Protein AF-A0AAW2UMU3-F1 (afdb_monomer_lite)

pLDDT: mean 93.03, std 12.99, range [44.06, 98.88]

Radius of gyration: 23.18 Å; chains: 1; bounding box: 44×21×70 Å

InterPro domains:
  IPR004883 Lateral organ boundaries, LOB [PF03195] (2-51)
  IPR004883 Lateral organ boundaries, LOB [PS50891] (1-54)

Sequence (66 aa):
ELPEHQRGDAVSSMVYEANARVRDPVYGCVGAISSLQQQIDMLQTQLALAQAEVVHMRMRPVLIDD

Foldseek 3Di:
DDDPVCVVVVVVVVVQQVVQCVVPVPQRCVVVVVVVVVVVVVVVVVVVVVVVVVVVVVPPPPPPDD

Organism: Sesamum radiatum (NCBI:txid300843)

Secondary structure (DSSP, 8-state):
---HHHHHHHHHHHHHHHHHHHH-TTTHHHHHHHHHHHHHHHHHHHHHHHHHHHHHHHHS-S-S--

Structure (mmCIF, N/CA/C/O backbone):
data_AF-A0AAW2UMU3-F1
#
_entry.id   AF-A0AAW2UMU3-F1
#
loop_
_atom_site.group_PDB
_atom_site.id
_atom_site.type_symbol
_atom_site.label_atom_id
_atom_site.label_alt_id
_atom_site.label_comp_id
_atom_site.label_asym_id
_atom_site.label_entity_id
_atom_site.label_seq_id
_atom_site.pdbx_PDB_ins_code
_atom_site.Cartn_x
_atom_site.Cartn_y
_atom_site.Cartn_z
_atom_site.occupancy
_atom_site.B_iso_or_equiv
_atom_site.auth_seq_id
_atom_site.auth_comp_id
_atom_site.auth_asym_id
_atom_site.auth_atom_id
_atom_site.pdbx_PDB_model_num
ATOM 1 N N . GLU A 1 1 ? -1.193 -13.808 22.761 1.00 82.69 1 GLU A N 1
ATOM 2 C CA . GLU A 1 1 ? -0.720 -12.410 22.877 1.00 82.69 1 GLU A CA 1
ATOM 3 C C . GLU A 1 1 ? 0.613 -12.243 22.160 1.00 82.69 1 GLU A C 1
ATOM 5 O O . GLU A 1 1 ? 1.321 -13.234 22.015 1.00 82.69 1 GLU A O 1
ATOM 10 N N . LEU A 1 2 ? 0.946 -11.023 21.716 1.00 95.00 2 LEU A N 1
ATOM 11 C CA . LEU A 1 2 ? 2.231 -10.716 21.073 1.00 95.00 2 LEU A CA 1
ATOM 12 C C . LEU A 1 2 ? 3.362 -10.559 22.109 1.00 95.00 2 LEU A C 1
ATOM 14 O O . LEU A 1 2 ? 3.096 -10.054 23.210 1.00 95.00 2 LEU A O 1
ATOM 18 N N . PRO A 1 3 ? 4.614 -10.925 21.766 1.00 97.94 3 PRO A N 1
ATOM 19 C CA . PRO A 1 3 ? 5.796 -10.582 22.557 1.00 97.94 3 PRO A CA 1
ATOM 20 C C . PRO A 1 3 ? 5.891 -9.073 22.804 1.00 97.94 3 PRO A C 1
ATOM 22 O O . PRO A 1 3 ? 5.561 -8.294 21.913 1.00 97.94 3 PRO A O 1
ATOM 25 N N . GLU A 1 4 ? 6.373 -8.648 23.976 1.00 97.31 4 GLU A N 1
ATOM 26 C CA . GLU A 1 4 ? 6.391 -7.226 24.368 1.00 97.31 4 GLU A CA 1
ATOM 27 C C . GLU A 1 4 ? 7.055 -6.312 23.333 1.00 97.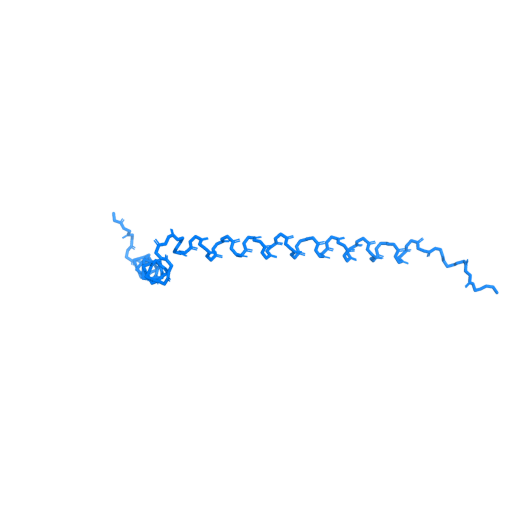31 4 GLU A C 1
ATOM 29 O O . GLU A 1 4 ? 6.508 -5.261 23.006 1.00 97.31 4 GLU A O 1
ATOM 34 N N . HIS A 1 5 ? 8.163 -6.760 22.740 1.00 97.12 5 HIS A N 1
ATOM 35 C CA . HIS A 1 5 ? 8.899 -6.004 21.725 1.00 97.12 5 HIS A CA 1
ATOM 36 C C . HIS A 1 5 ? 8.116 -5.763 20.421 1.00 97.12 5 HIS A C 1
ATOM 38 O O . HIS A 1 5 ? 8.484 -4.875 19.667 1.00 97.12 5 HIS A O 1
ATOM 44 N N . GLN A 1 6 ? 7.038 -6.510 20.152 1.00 97.81 6 GLN A N 1
ATOM 45 C CA . GLN A 1 6 ? 6.193 -6.346 18.955 1.00 97.81 6 GLN A CA 1
ATOM 46 C C . GLN A 1 6 ? 4.920 -5.543 19.238 1.00 97.81 6 GLN A C 1
ATOM 48 O O . GLN A 1 6 ? 4.209 -5.145 18.316 1.00 97.81 6 GLN A O 1
ATOM 53 N N . ARG A 1 7 ? 4.592 -5.313 20.516 1.00 97.56 7 ARG A N 1
ATOM 54 C CA . ARG A 1 7 ? 3.323 -4.679 20.898 1.00 97.56 7 ARG A CA 1
ATOM 55 C C . ARG A 1 7 ? 3.250 -3.225 20.432 1.00 97.56 7 ARG A C 1
ATOM 57 O O . ARG A 1 7 ? 2.183 -2.798 20.004 1.00 97.56 7 ARG A O 1
ATOM 64 N N . GLY A 1 8 ? 4.363 -2.488 20.480 1.00 98.19 8 GLY A N 1
ATOM 65 C CA . GLY A 1 8 ? 4.425 -1.095 20.015 1.00 98.19 8 GLY A CA 1
ATOM 66 C C . GLY A 1 8 ? 4.107 -0.953 18.523 1.00 98.19 8 GLY A C 1
ATOM 67 O O . GLY A 1 8 ? 3.270 -0.131 18.142 1.00 98.19 8 GLY A O 1
ATOM 68 N N . ASP A 1 9 ? 4.699 -1.813 17.693 1.00 98.12 9 ASP A N 1
ATOM 69 C CA . ASP A 1 9 ? 4.443 -1.835 16.250 1.00 98.12 9 ASP A CA 1
ATOM 70 C C . ASP A 1 9 ? 2.999 -2.244 15.951 1.00 98.12 9 ASP A C 1
ATOM 72 O O . ASP A 1 9 ? 2.316 -1.577 15.177 1.00 98.12 9 ASP A O 1
ATOM 76 N N . ALA A 1 10 ? 2.484 -3.264 16.643 1.00 98.25 10 ALA A N 1
ATOM 77 C CA . ALA A 1 10 ? 1.097 -3.695 16.487 1.00 98.25 10 ALA A CA 1
ATOM 78 C C . ALA A 1 10 ? 0.092 -2.585 16.841 1.00 98.25 10 ALA A C 1
ATOM 80 O O . ALA A 1 10 ? -0.876 -2.375 16.111 1.00 98.25 10 ALA A O 1
ATOM 81 N N . VAL A 1 11 ? 0.321 -1.840 17.931 1.00 98.38 11 VAL A N 1
ATOM 82 C CA . VAL A 1 11 ? -0.513 -0.679 18.291 1.00 98.38 11 VAL A CA 1
ATOM 83 C C . VAL A 1 11 ? -0.441 0.399 17.215 1.00 98.38 11 VAL A C 1
ATOM 85 O O . VAL A 1 11 ? -1.475 0.943 16.831 1.00 98.38 11 VAL A O 1
ATOM 88 N N . SER A 1 12 ? 0.750 0.668 16.683 1.00 98.44 12 SER A N 1
ATOM 89 C CA . SER A 1 12 ? 0.928 1.651 15.612 1.00 98.44 12 SER A CA 1
ATOM 90 C C . SER A 1 12 ? 0.160 1.254 14.344 1.00 98.44 12 SER A C 1
ATOM 92 O O . SER A 1 12 ? -0.538 2.092 13.767 1.00 98.44 12 SER A O 1
ATOM 94 N N . SER A 1 13 ? 0.198 -0.027 13.956 1.00 98.31 13 SER A N 1
ATOM 95 C CA . SER A 1 13 ? -0.599 -0.565 12.844 1.00 98.31 13 SER A CA 1
ATOM 96 C C . SER A 1 13 ? -2.103 -0.435 13.094 1.00 98.31 13 SER A C 1
ATOM 98 O O . SER A 1 13 ? -2.816 0.084 12.237 1.00 98.31 13 SER A O 1
ATOM 100 N N . MET A 1 14 ? -2.590 -0.810 14.282 1.00 98.44 14 MET A N 1
ATOM 101 C CA . MET A 1 14 ? -4.014 -0.693 14.630 1.00 98.44 14 MET A CA 1
ATOM 102 C C . MET A 1 14 ? -4.508 0.758 14.567 1.00 98.44 14 MET A C 1
ATOM 104 O O . MET A 1 14 ? -5.592 1.022 14.045 1.00 98.44 14 MET A O 1
ATOM 108 N N . VAL A 1 15 ? -3.715 1.714 15.065 1.00 98.62 15 VAL A N 1
ATOM 109 C CA . VAL A 1 15 ? -4.044 3.147 15.001 1.00 98.62 15 VAL A CA 1
ATOM 110 C C . VAL A 1 15 ? -4.090 3.631 13.553 1.00 98.62 15 VAL A C 1
ATOM 112 O O . VAL A 1 15 ? -5.012 4.359 13.179 1.00 98.62 15 VAL A O 1
ATOM 115 N N . TYR A 1 16 ? -3.129 3.222 12.721 1.00 98.62 16 TYR A N 1
ATOM 116 C CA . TYR A 1 16 ? -3.131 3.551 11.298 1.00 98.62 16 TYR A CA 1
ATOM 117 C C . TYR A 1 16 ? -4.386 3.016 10.593 1.00 98.62 16 TYR A C 1
ATOM 119 O O . TYR A 1 16 ? -5.085 3.778 9.924 1.00 98.62 16 TYR A O 1
ATOM 127 N N . GLU A 1 17 ? -4.714 1.736 10.782 1.00 98.62 17 GLU A N 1
ATOM 128 C CA . GLU A 1 17 ? -5.885 1.098 10.172 1.00 98.62 17 GLU A CA 1
ATOM 129 C C . GLU A 1 17 ? -7.199 1.744 10.624 1.00 98.62 17 GLU A C 1
ATOM 131 O O . GLU A 1 17 ? -8.075 2.018 9.799 1.00 98.62 17 GLU A O 1
ATOM 136 N N . ALA A 1 18 ? -7.326 2.041 11.921 1.00 98.69 18 ALA A N 1
ATOM 137 C CA . ALA A 1 18 ? -8.491 2.724 12.469 1.00 98.69 18 ALA A CA 1
ATOM 138 C C . ALA A 1 18 ? -8.657 4.121 11.857 1.00 98.69 18 ALA A C 1
ATOM 140 O O . ALA A 1 18 ? -9.740 4.467 11.389 1.00 98.69 18 ALA A O 1
ATOM 141 N N . ASN A 1 19 ? -7.577 4.903 11.784 1.00 98.69 19 ASN A N 1
ATOM 142 C CA . ASN A 1 19 ? -7.602 6.231 11.172 1.00 98.69 19 ASN A CA 1
ATOM 143 C C . ASN A 1 19 ? -7.932 6.175 9.676 1.00 98.69 19 ASN A C 1
ATOM 145 O O . ASN A 1 19 ? -8.671 7.026 9.179 1.00 98.69 19 ASN A O 1
ATOM 149 N N . ALA A 1 20 ? -7.416 5.177 8.956 1.00 98.50 20 ALA A N 1
ATOM 150 C CA . ALA A 1 20 ? -7.753 4.968 7.556 1.00 98.50 20 ALA A CA 1
ATOM 151 C C . ALA A 1 20 ? -9.249 4.662 7.393 1.00 98.50 20 ALA A C 1
ATOM 153 O O . ALA A 1 20 ? -9.894 5.265 6.542 1.00 98.50 20 ALA A O 1
ATOM 154 N N . ARG A 1 21 ? -9.825 3.811 8.254 1.00 98.56 21 ARG A N 1
ATOM 155 C CA . ARG A 1 21 ? -11.262 3.488 8.245 1.00 98.56 21 ARG A CA 1
ATOM 156 C C . ARG A 1 21 ? -12.152 4.666 8.669 1.00 98.56 21 ARG A C 1
ATOM 158 O O . ARG A 1 21 ? -13.274 4.774 8.195 1.00 98.56 21 ARG A O 1
ATOM 165 N N . VAL A 1 22 ? -11.669 5.579 9.514 1.00 98.50 22 VAL A N 1
ATOM 166 C CA . VAL A 1 22 ? -12.384 6.836 9.820 1.00 98.50 22 VAL A CA 1
ATOM 167 C C . VAL A 1 22 ? -12.459 7.745 8.590 1.00 98.50 22 VAL A C 1
ATOM 169 O O . VAL A 1 22 ? -13.486 8.377 8.356 1.00 98.50 22 VAL A O 1
ATOM 172 N N . ARG A 1 23 ? -11.378 7.823 7.804 1.00 98.00 23 ARG A N 1
ATOM 173 C CA . ARG A 1 23 ? -11.309 8.663 6.595 1.00 98.00 23 ARG A CA 1
ATOM 174 C C . ARG A 1 23 ? -12.057 8.054 5.412 1.00 98.00 23 ARG A C 1
ATOM 176 O O . ARG A 1 23 ? -12.710 8.780 4.672 1.00 98.00 23 ARG A O 1
ATOM 183 N N . ASP A 1 24 ? -11.952 6.742 5.251 1.00 98.19 24 ASP A N 1
ATOM 184 C CA . ASP A 1 24 ? -12.640 5.956 4.234 1.00 98.19 24 ASP A CA 1
ATOM 185 C C . ASP A 1 24 ? -13.366 4.781 4.912 1.00 98.19 24 ASP A C 1
ATOM 187 O O . ASP A 1 24 ? -12.769 3.726 5.144 1.00 98.19 24 ASP A O 1
ATOM 191 N N . PRO A 1 25 ? -14.656 4.944 5.252 1.00 98.25 25 PRO A N 1
ATOM 192 C CA . PRO A 1 25 ? -15.421 3.911 5.947 1.00 98.25 25 PRO A CA 1
ATOM 193 C C . PRO A 1 25 ? -15.639 2.628 5.144 1.00 98.25 25 PRO A C 1
ATOM 195 O O . PRO A 1 25 ? -15.939 1.592 5.739 1.00 98.25 25 PRO A O 1
ATOM 198 N N . VAL A 1 26 ? -15.517 2.684 3.815 1.00 98.00 26 VAL A N 1
ATOM 199 C CA . VAL A 1 26 ? -15.780 1.539 2.937 1.00 98.00 26 VAL A CA 1
ATOM 200 C C . VAL A 1 26 ? -14.498 0.747 2.716 1.00 98.00 26 VAL A C 1
ATOM 202 O O . VAL A 1 26 ? -14.473 -0.456 2.970 1.00 98.00 26 VAL A O 1
ATOM 205 N N . TYR A 1 27 ? -13.424 1.412 2.289 1.00 97.88 27 TYR A N 1
ATOM 206 C CA . TYR A 1 27 ? -12.185 0.738 1.899 1.00 97.88 27 TYR A CA 1
ATOM 207 C C . TYR A 1 27 ? -11.059 0.879 2.927 1.00 97.88 27 TYR A C 1
ATOM 209 O O . TYR A 1 27 ? -10.158 0.043 2.956 1.00 97.88 27 TYR A O 1
ATOM 217 N N . GLY A 1 28 ? -11.088 1.878 3.809 1.00 98.50 28 GLY A N 1
ATOM 218 C CA . GLY A 1 28 ? -10.061 2.087 4.831 1.00 98.50 28 GLY A CA 1
ATOM 219 C C . GLY A 1 28 ? -8.635 2.046 4.268 1.00 98.50 28 GLY A C 1
ATOM 220 O O . GLY A 1 28 ? -8.323 2.670 3.256 1.00 98.50 28 GLY A O 1
ATOM 221 N N . CYS A 1 29 ? -7.749 1.274 4.905 1.00 98.44 29 CYS A N 1
ATOM 222 C CA . CYS A 1 29 ? -6.377 1.087 4.418 1.00 98.44 29 CYS A CA 1
ATOM 223 C C . CYS A 1 29 ? -6.297 0.277 3.110 1.00 98.44 29 CYS A C 1
ATOM 225 O O . CYS A 1 29 ? -5.314 0.410 2.381 1.00 98.44 29 CYS A O 1
ATOM 227 N N . VAL A 1 30 ? -7.328 -0.503 2.761 1.00 98.50 30 VAL A N 1
ATOM 228 C CA . VAL A 1 30 ? -7.376 -1.253 1.495 1.00 98.50 30 VAL A CA 1
ATOM 229 C C . VAL A 1 30 ? -7.400 -0.296 0.307 1.00 98.50 30 VAL A C 1
ATOM 231 O O . VAL A 1 30 ? -6.741 -0.567 -0.690 1.00 98.50 30 VAL A O 1
ATOM 234 N N . GLY A 1 31 ? -8.049 0.868 0.433 1.00 98.25 31 GLY A N 1
ATOM 235 C CA . GLY A 1 31 ? -8.020 1.902 -0.607 1.00 98.25 31 GLY A CA 1
ATOM 236 C C . GLY A 1 31 ? -6.597 2.391 -0.910 1.00 98.25 31 GLY A C 1
ATOM 237 O O . GLY A 1 31 ? -6.214 2.526 -2.074 1.00 98.25 31 GLY A O 1
ATOM 238 N N . ALA A 1 32 ? -5.773 2.573 0.128 1.00 97.81 32 ALA A N 1
ATOM 239 C CA . ALA A 1 32 ? -4.363 2.922 -0.035 1.00 97.81 32 ALA A CA 1
ATOM 240 C C . ALA A 1 32 ? -3.567 1.787 -0.701 1.00 97.81 32 ALA A C 1
ATOM 242 O O . ALA A 1 32 ? -2.788 2.048 -1.616 1.00 97.81 32 ALA A O 1
ATOM 243 N N . ILE A 1 33 ? -3.801 0.535 -0.295 1.00 98.56 33 ILE A N 1
ATOM 244 C CA . ILE A 1 33 ? -3.158 -0.646 -0.894 1.00 98.56 33 ILE A CA 1
ATOM 245 C C . ILE A 1 33 ? -3.495 -0.746 -2.387 1.00 98.56 33 ILE A C 1
ATOM 247 O O . ILE A 1 33 ? -2.593 -0.881 -3.210 1.00 98.56 33 ILE A O 1
ATOM 251 N N . SER A 1 34 ? -4.771 -0.629 -2.757 1.00 98.56 34 SER A N 1
ATOM 252 C CA . SER A 1 34 ? -5.206 -0.700 -4.155 1.00 98.56 34 SER A CA 1
ATOM 253 C C . SER A 1 34 ? -4.614 0.424 -5.004 1.00 98.56 34 SER A C 1
ATOM 255 O O . SER A 1 34 ? -4.153 0.169 -6.114 1.00 98.56 34 SER A O 1
ATOM 257 N N . SER A 1 35 ? -4.563 1.650 -4.477 1.00 98.31 35 SER A N 1
ATOM 258 C CA . SER A 1 35 ? -3.935 2.783 -5.166 1.00 98.31 35 SER A CA 1
ATOM 259 C C . SER A 1 35 ? -2.435 2.567 -5.384 1.00 98.31 35 SER A C 1
ATOM 261 O O . SER A 1 35 ? -1.911 2.853 -6.462 1.00 98.31 35 SER A O 1
ATOM 263 N N . LEU A 1 36 ? -1.728 2.031 -4.385 1.00 98.75 36 LEU A N 1
ATOM 264 C CA . LEU A 1 36 ? -0.311 1.694 -4.522 1.00 98.75 36 LEU A CA 1
ATOM 265 C C . LEU A 1 36 ? -0.096 0.579 -5.548 1.00 98.75 36 LEU A C 1
ATOM 267 O O . LEU A 1 36 ? 0.824 0.677 -6.355 1.00 98.75 36 LEU A O 1
ATOM 271 N N . GLN A 1 37 ? -0.965 -0.434 -5.580 1.00 98.88 37 GLN A N 1
ATOM 272 C CA . GLN A 1 37 ? -0.883 -1.500 -6.577 1.00 98.88 37 GLN A CA 1
ATOM 273 C C . GLN A 1 37 ? -1.059 -0.956 -8.002 1.00 98.88 37 GLN A C 1
ATOM 275 O O . GLN A 1 37 ? -0.247 -1.251 -8.872 1.00 98.88 37 GLN A O 1
ATOM 280 N N . GLN A 1 38 ? -2.044 -0.082 -8.228 1.00 98.75 38 GLN A N 1
ATOM 281 C CA . GLN A 1 38 ? -2.234 0.564 -9.532 1.00 98.75 38 GLN A CA 1
ATOM 282 C C . GLN A 1 38 ? -1.020 1.402 -9.955 1.00 98.75 38 GLN A C 1
ATOM 284 O O . GLN A 1 38 ? -0.640 1.406 -11.127 1.00 98.75 38 GLN A O 1
ATOM 289 N N . GLN A 1 39 ? -0.388 2.102 -9.008 1.00 98.81 39 GLN A N 1
ATOM 290 C CA . GLN A 1 39 ? 0.834 2.861 -9.275 1.00 98.81 39 GLN A CA 1
ATOM 291 C C . GLN A 1 39 ? 2.007 1.946 -9.638 1.00 98.81 39 GLN A C 1
ATOM 293 O O . GLN A 1 39 ? 2.747 2.262 -10.568 1.00 98.81 39 GLN A O 1
ATOM 298 N N . ILE A 1 40 ? 2.161 0.811 -8.951 1.00 98.88 40 ILE A N 1
ATOM 299 C CA . ILE A 1 40 ? 3.173 -0.200 -9.284 1.00 98.88 40 ILE A CA 1
ATOM 300 C C . ILE A 1 40 ? 2.963 -0.702 -10.714 1.00 98.88 40 ILE A C 1
ATOM 302 O O . ILE A 1 40 ? 3.907 -0.671 -11.503 1.00 98.88 40 ILE A O 1
ATOM 306 N N . ASP A 1 41 ? 1.740 -1.089 -11.073 1.00 98.81 41 ASP A N 1
ATOM 307 C CA . ASP A 1 41 ? 1.426 -1.632 -12.400 1.00 98.81 41 ASP A CA 1
ATOM 308 C C . ASP A 1 41 ? 1.700 -0.600 -13.511 1.00 98.81 41 ASP A C 1
ATOM 310 O O . ASP A 1 41 ? 2.277 -0.907 -14.563 1.00 98.81 41 ASP A O 1
ATOM 314 N N . MET A 1 42 ? 1.351 0.665 -13.258 1.00 98.81 42 MET A N 1
ATOM 315 C CA . MET A 1 42 ? 1.642 1.774 -14.165 1.00 98.81 42 MET A CA 1
ATOM 316 C C . MET A 1 42 ? 3.152 1.974 -14.343 1.00 98.81 42 MET A C 1
ATOM 318 O O . MET A 1 42 ? 3.629 2.084 -15.473 1.00 98.81 42 MET A O 1
ATOM 322 N N . LEU A 1 43 ? 3.913 2.001 -13.247 1.00 98.88 43 LEU A N 1
ATOM 323 C CA . LEU A 1 43 ? 5.364 2.187 -13.289 1.00 98.88 43 LEU A CA 1
ATOM 324 C C . LEU A 1 43 ? 6.066 1.017 -13.983 1.00 98.88 43 LEU A C 1
ATOM 326 O O . LEU A 1 43 ? 6.989 1.236 -14.765 1.00 98.88 43 LEU A O 1
ATOM 330 N N . GLN A 1 44 ? 5.610 -0.216 -13.760 1.00 98.88 44 GLN A N 1
ATOM 331 C CA . GLN A 1 44 ? 6.118 -1.393 -14.465 1.00 98.88 44 GLN A CA 1
ATOM 332 C C . GLN A 1 44 ? 5.869 -1.296 -15.974 1.00 98.88 44 GLN A C 1
ATOM 334 O O . GLN A 1 44 ? 6.767 -1.585 -16.765 1.00 98.88 44 GLN A O 1
ATOM 339 N N . THR A 1 45 ? 4.688 -0.822 -16.379 1.00 98.75 45 THR A N 1
ATOM 340 C CA . THR A 1 45 ? 4.360 -0.594 -17.794 1.00 98.75 45 THR A CA 1
ATOM 341 C C . THR A 1 45 ? 5.266 0.472 -18.411 1.00 98.75 45 THR A C 1
ATOM 343 O O . THR A 1 45 ? 5.844 0.256 -19.477 1.00 98.75 45 THR A O 1
ATOM 346 N N . GLN A 1 46 ? 5.442 1.609 -17.733 1.00 98.81 46 GLN A N 1
ATOM 347 C CA . GLN A 1 46 ? 6.332 2.682 -18.189 1.00 98.81 46 GLN A CA 1
ATOM 348 C C . GLN A 1 46 ? 7.782 2.205 -18.312 1.00 98.81 46 GLN A C 1
ATOM 350 O O . GLN A 1 46 ? 8.451 2.511 -19.298 1.00 98.81 46 GLN A O 1
ATOM 355 N N . LEU A 1 47 ? 8.253 1.414 -17.346 1.00 98.75 47 LEU A N 1
ATOM 356 C CA . LEU A 1 47 ? 9.589 0.833 -17.376 1.00 98.75 47 LEU A CA 1
ATOM 357 C C . LEU A 1 47 ? 9.769 -0.104 -18.575 1.00 98.75 47 LEU A C 1
ATOM 359 O O . LEU A 1 47 ? 10.775 -0.002 -19.274 1.00 98.75 47 LEU A O 1
ATOM 363 N N . ALA A 1 48 ? 8.797 -0.979 -18.843 1.00 98.62 48 ALA A N 1
ATOM 364 C CA . ALA A 1 48 ? 8.846 -1.891 -19.983 1.00 98.62 48 ALA A CA 1
ATOM 365 C C . ALA A 1 48 ? 8.897 -1.135 -21.3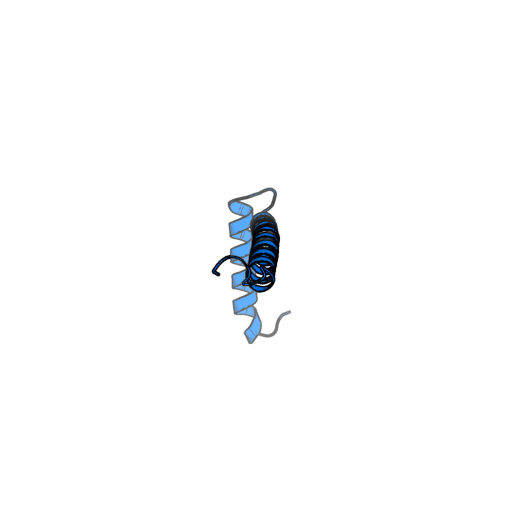23 1.00 98.62 48 ALA A C 1
ATOM 367 O O . ALA A 1 48 ? 9.688 -1.484 -22.201 1.00 98.62 48 ALA A O 1
ATOM 368 N N . LEU A 1 49 ? 8.108 -0.063 -21.463 1.00 98.56 49 LEU A N 1
ATOM 369 C CA . LEU A 1 49 ? 8.132 0.798 -22.648 1.00 98.56 49 LEU A CA 1
ATOM 370 C C . LEU A 1 49 ? 9.492 1.483 -22.828 1.00 98.56 49 LEU A C 1
ATOM 372 O O . LEU A 1 49 ? 10.071 1.412 -23.910 1.00 98.56 49 LEU A O 1
ATOM 376 N N . ALA A 1 50 ? 10.037 2.081 -21.766 1.00 98.25 50 ALA A N 1
ATOM 377 C CA . ALA A 1 50 ? 11.345 2.731 -21.810 1.00 98.25 50 ALA A CA 1
ATOM 378 C C . ALA A 1 50 ? 12.469 1.737 -22.152 1.00 98.25 50 ALA A C 1
ATOM 380 O O . ALA A 1 50 ? 13.369 2.042 -22.935 1.00 98.25 50 ALA A O 1
ATOM 381 N N . GLN A 1 51 ? 12.411 0.517 -21.610 1.00 98.12 51 GLN A N 1
ATOM 382 C CA . GLN A 1 51 ? 13.361 -0.548 -21.937 1.00 98.12 51 GLN A CA 1
ATOM 383 C C . GLN A 1 51 ? 13.274 -0.954 -23.414 1.00 98.12 51 GLN A C 1
ATOM 385 O O . GLN A 1 51 ? 14.309 -1.093 -24.068 1.00 98.12 51 GLN A O 1
ATOM 390 N N . ALA A 1 52 ? 12.061 -1.104 -23.954 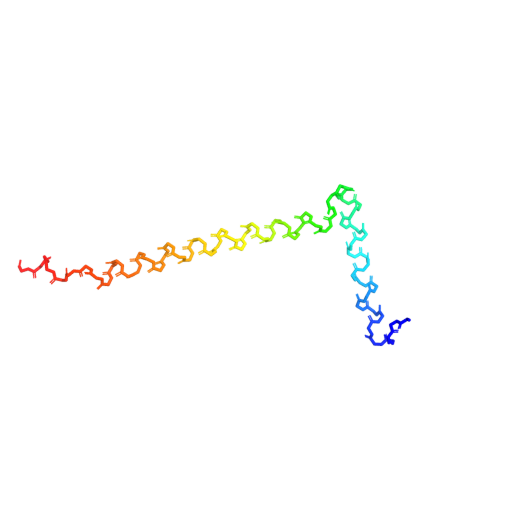1.00 97.25 52 ALA A N 1
ATOM 391 C 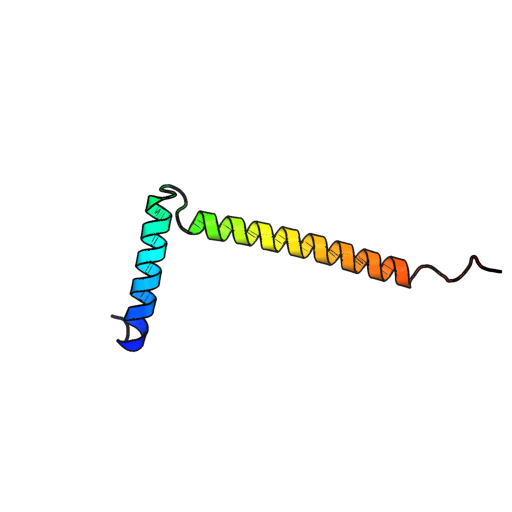CA . ALA A 1 52 ? 11.853 -1.405 -25.368 1.00 97.25 52 ALA A CA 1
ATOM 392 C C . ALA A 1 52 ? 12.379 -0.281 -26.277 1.00 97.25 52 ALA A C 1
ATOM 394 O O . ALA A 1 52 ? 13.033 -0.558 -27.283 1.00 97.25 52 ALA A O 1
ATOM 395 N N . GLU 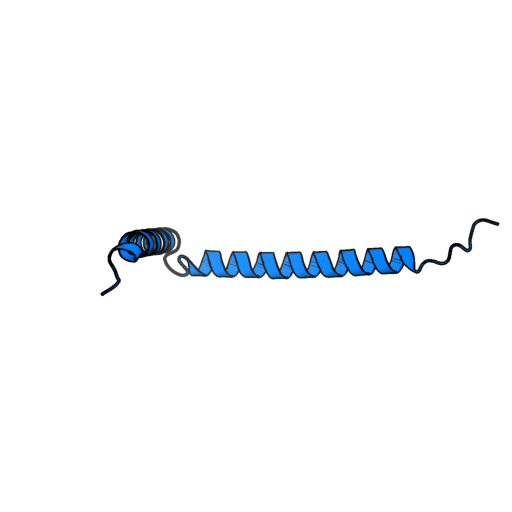A 1 53 ? 12.165 0.981 -25.898 1.00 96.75 53 GLU A N 1
ATOM 396 C CA . GLU A 1 53 ? 12.680 2.140 -26.627 1.00 96.75 53 GLU A CA 1
ATOM 397 C C . GLU A 1 53 ? 14.216 2.160 -26.650 1.00 96.75 53 GLU A C 1
ATOM 399 O O . GLU A 1 53 ? 14.815 2.321 -27.715 1.00 96.75 53 GLU A O 1
ATOM 404 N N . VAL A 1 54 ? 14.870 1.903 -25.512 1.00 96.06 54 VAL A N 1
ATOM 405 C CA . VAL A 1 54 ? 16.337 1.800 -25.433 1.00 96.06 54 VAL A CA 1
ATOM 406 C C . VAL A 1 54 ? 16.871 0.687 -26.335 1.00 96.06 54 VAL A C 1
ATOM 408 O O . VAL A 1 54 ? 17.875 0.881 -27.025 1.00 96.06 54 VAL A O 1
ATOM 411 N N . VAL A 1 55 ? 16.218 -0.478 -26.359 1.00 95.50 55 VAL A N 1
ATOM 412 C CA . VAL A 1 55 ? 16.601 -1.582 -27.254 1.00 95.50 55 VAL A CA 1
ATOM 413 C C . VAL A 1 55 ? 16.440 -1.170 -28.715 1.00 95.50 55 VAL A C 1
ATOM 415 O O . VAL A 1 55 ? 17.368 -1.355 -29.500 1.00 95.50 55 VAL A O 1
ATOM 418 N N . HIS A 1 56 ? 15.314 -0.554 -29.073 1.00 92.88 56 HIS A N 1
ATOM 419 C CA . HIS A 1 56 ? 15.069 -0.069 -30.428 1.00 92.88 56 HIS A CA 1
ATOM 420 C C . HIS A 1 56 ? 16.117 0.964 -30.873 1.00 92.88 56 HIS A C 1
ATOM 422 O O . HIS A 1 56 ? 16.639 0.868 -31.982 1.00 92.88 56 HIS A O 1
ATOM 428 N N . MET A 1 57 ? 16.496 1.909 -30.005 1.00 91.62 57 MET A N 1
ATOM 429 C CA . MET A 1 57 ? 17.565 2.872 -30.299 1.00 91.62 57 MET A CA 1
ATOM 430 C C . MET A 1 57 ? 18.921 2.191 -30.518 1.00 91.62 57 MET A C 1
ATOM 432 O O . MET A 1 57 ? 19.656 2.591 -31.415 1.00 91.62 57 MET A O 1
ATOM 436 N N . ARG A 1 58 ? 19.247 1.152 -29.740 1.00 88.62 58 ARG A N 1
ATOM 437 C CA .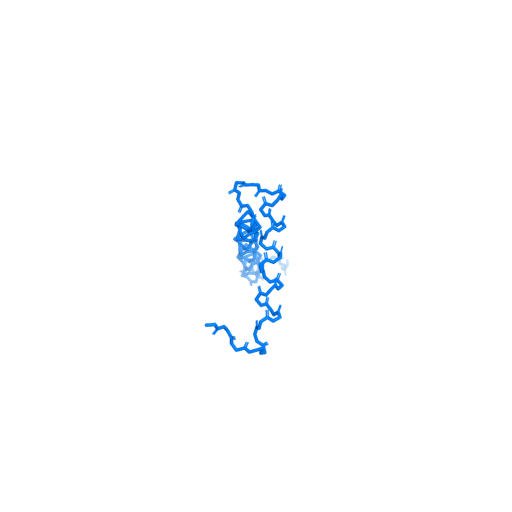 ARG A 1 58 ? 20.498 0.382 -29.887 1.00 88.62 58 ARG A CA 1
ATOM 438 C C . ARG A 1 58 ? 20.526 -0.507 -31.130 1.00 88.62 58 ARG A C 1
ATOM 440 O O . ARG A 1 58 ? 21.605 -0.824 -31.613 1.00 88.62 58 ARG A O 1
ATOM 447 N N . MET A 1 59 ? 19.361 -0.943 -31.608 1.00 82.38 59 MET A N 1
ATOM 448 C CA . MET A 1 59 ? 19.225 -1.803 -32.788 1.00 82.38 59 MET A CA 1
ATOM 449 C C . MET A 1 59 ? 19.090 -1.024 -34.099 1.00 82.38 59 MET A C 1
ATOM 451 O O . MET A 1 59 ? 19.188 -1.639 -35.160 1.00 82.38 59 MET A O 1
ATOM 455 N N . ARG A 1 60 ? 18.881 0.302 -34.059 1.00 71.62 60 ARG A N 1
ATOM 456 C CA . ARG A 1 60 ? 18.957 1.138 -35.264 1.00 71.62 60 ARG A CA 1
ATOM 457 C C . ARG A 1 60 ? 20.360 0.987 -35.865 1.00 71.62 60 ARG A C 1
ATOM 459 O O . ARG A 1 60 ? 21.326 1.361 -35.200 1.00 71.62 60 ARG A O 1
ATOM 466 N N . PRO A 1 61 ? 20.497 0.436 -37.086 1.00 58.16 61 PRO A N 1
ATOM 467 C CA . PRO A 1 61 ? 21.792 0.370 -37.735 1.00 58.16 61 PRO A CA 1
ATOM 468 C C . PRO A 1 61 ? 22.318 1.796 -37.888 1.00 58.16 61 PRO A C 1
ATOM 470 O O . PRO A 1 61 ? 21.584 2.679 -38.338 1.00 58.16 61 PRO A O 1
ATOM 473 N N . VAL A 1 62 ? 23.584 2.013 -37.536 1.00 60.91 62 VAL A N 1
ATOM 474 C CA . VAL A 1 62 ? 24.360 3.173 -37.986 1.00 60.91 62 VAL A CA 1
ATOM 475 C C . VAL A 1 62 ? 24.532 3.017 -39.498 1.00 60.91 62 VAL A C 1
ATOM 477 O O . VAL A 1 62 ? 25.545 2.514 -39.959 1.00 60.91 62 VAL A O 1
ATOM 480 N N . LEU A 1 63 ? 23.481 3.292 -40.265 1.00 58.78 63 LEU A N 1
ATOM 481 C CA . LEU A 1 63 ? 23.469 3.235 -41.725 1.00 58.78 63 LEU A CA 1
ATOM 482 C C . LEU A 1 63 ? 22.539 4.322 -42.265 1.00 58.78 63 LEU A C 1
ATOM 484 O O . LEU A 1 63 ? 21.582 3.991 -42.948 1.00 58.78 63 LEU A O 1
ATOM 488 N N . ILE A 1 64 ? 22.785 5.585 -41.911 1.00 54.78 64 ILE A N 1
ATOM 489 C CA . ILE A 1 64 ? 22.627 6.751 -42.800 1.00 54.78 64 ILE A CA 1
ATOM 490 C C . ILE A 1 64 ? 23.570 7.829 -42.241 1.00 54.78 64 ILE A C 1
ATOM 492 O O . ILE A 1 64 ? 23.131 8.675 -41.479 1.00 54.78 64 ILE A O 1
ATOM 496 N N . ASP A 1 65 ? 24.865 7.710 -42.518 1.00 51.91 65 ASP A N 1
ATOM 497 C CA . ASP A 1 65 ? 25.840 8.814 -42.540 1.00 51.91 65 ASP A CA 1
ATOM 498 C C . ASP A 1 65 ? 27.062 8.277 -43.322 1.00 51.91 65 ASP A C 1
ATOM 500 O O . ASP A 1 65 ? 28.119 8.001 -42.756 1.00 51.91 65 ASP A O 1
ATOM 504 N N . ASP A 1 66 ? 26.842 8.013 -44.618 1.00 44.06 66 ASP A N 1
ATOM 505 C CA . ASP A 1 66 ? 27.867 8.118 -45.672 1.00 44.06 66 ASP A CA 1
ATOM 506 C C . ASP A 1 66 ? 27.711 9.502 -46.322 1.00 44.06 66 ASP A C 1
ATOM 508 O O . ASP A 1 66 ? 26.540 9.896 -46.564 1.00 44.06 66 ASP A O 1
#